Protein AF-A0A9D6E437-F1 (afdb_monome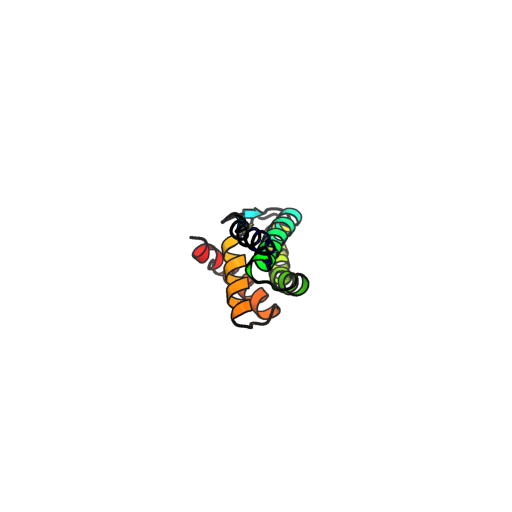r)

Radius of gyration: 19.35 Å; Cα contacts (8 Å, |Δi|>4): 140; chains: 1; bounding box: 34×59×48 Å

Foldseek 3Di:
DDDDDPDPPPPPPPPDPPPPPPCLDQKDKDQALVSLVVSLVVLLVNLCVVQVDDSVLSCLQCVLVSVLCCVPANVVRHMDMDRSVLLSVQLNVVVVVVDHSVVNSVVVNVCRVVVVSVVSSD

pLDDT: mean 85.46, std 20.08, range [39.16, 98.31]

Sequence (122 aa):
MTRCSCLLLLLALLVSSQAVFSAIKSTVDVSTIKELETALSKVEDETIATSGFDKKRVFGITFPYQGHVAKTSVGQGKKHTLYPAAMVKVITDLLKQGKDKKEIGQILVEYDQNGKLAKIAH

Solvent-accessible surface area (backbone atoms only — not comparable to full-atom values): 7094 Å² total; per-residue (Å²): 140,81,97,80,79,83,81,76,78,77,77,71,84,82,74,73,90,84,76,75,83,72,84,61,53,56,64,46,79,29,50,44,67,69,49,44,53,56,54,48,53,52,32,41,54,50,31,32,74,75,62,71,52,56,68,71,54,48,49,52,22,49,48,56,34,51,55,48,46,37,69,74,23,24,71,68,71,30,73,42,81,42,36,42,46,28,50,30,51,54,52,43,56,42,50,75,71,66,56,53,43,64,58,52,12,50,50,53,42,53,29,53,79,72,46,46,34,58,63,64,58,107

Secondary structure (DSSP, 8-state):
-----STTSSSSSSS-SS-------S-EEE-SHHHHHHHHHHHHHHHHHHH---HHHHHHHHHHHHHHHHHHTGGGT--EEE-HHHHHHHHHHHHHTT--HHHHHHHHHHHHHTTHHHHHH-

Structure (mmCIF, N/CA/C/O backbone):
data_AF-A0A9D6E437-F1
#
_entry.id   AF-A0A9D6E437-F1
#
loop_
_atom_site.group_PDB
_atom_site.id
_atom_site.type_symbol
_atom_site.label_atom_id
_atom_site.label_alt_id
_atom_site.label_comp_id
_atom_site.label_asym_id
_atom_site.label_entity_id
_atom_site.label_seq_id
_atom_site.pdbx_PDB_ins_code
_atom_site.Cartn_x
_atom_site.Cartn_y
_atom_site.Cartn_z
_atom_site.occupancy
_atom_site.B_iso_or_equiv
_atom_site.auth_seq_id
_atom_site.auth_comp_id
_atom_site.auth_asym_id
_atom_site.auth_atom_id
_atom_site.pdbx_PDB_model_num
ATOM 1 N N . MET A 1 1 ? -20.275 48.865 36.162 1.00 46.75 1 MET A N 1
ATOM 2 C CA . MET A 1 1 ? -20.662 49.107 34.751 1.00 46.75 1 MET A CA 1
ATOM 3 C C . MET A 1 1 ? -19.387 49.568 34.061 1.00 46.75 1 MET A C 1
ATOM 5 O O . MET A 1 1 ? -18.778 50.474 34.595 1.00 46.75 1 MET A O 1
ATOM 9 N N . THR A 1 2 ? -18.810 48.944 33.043 1.00 47.00 2 THR A N 1
ATOM 10 C CA . THR A 1 2 ? -19.315 48.072 31.976 1.00 47.00 2 THR A CA 1
ATOM 11 C C . THR A 1 2 ? -18.161 47.175 31.514 1.00 47.00 2 THR A C 1
ATOM 13 O O . THR A 1 2 ? -17.029 47.621 31.357 1.00 47.00 2 THR A O 1
ATOM 16 N N . ARG A 1 3 ? -18.456 45.885 31.337 1.00 47.97 3 ARG A N 1
ATOM 17 C CA . ARG A 1 3 ? -17.544 44.863 30.819 1.00 47.97 3 ARG A CA 1
ATOM 18 C C . ARG A 1 3 ? -17.521 44.949 29.285 1.00 47.97 3 ARG A C 1
ATOM 20 O O . ARG A 1 3 ? -18.451 44.476 28.649 1.00 47.97 3 ARG A O 1
ATOM 27 N N . CYS A 1 4 ? -16.465 45.519 28.720 1.00 45.12 4 CYS A N 1
ATOM 28 C CA . CYS A 1 4 ? -16.044 45.385 27.317 1.00 45.12 4 CYS A CA 1
ATOM 29 C C . CYS A 1 4 ? -14.558 44.997 27.410 1.00 45.12 4 CYS A C 1
ATOM 31 O O . CYS A 1 4 ? -13.820 45.646 28.136 1.00 45.12 4 CYS A O 1
ATOM 33 N N . SER A 1 5 ? -14.039 43.888 26.890 1.00 45.72 5 SER A N 1
ATOM 34 C CA . SER A 1 5 ? -13.940 43.577 25.464 1.00 45.72 5 SER A CA 1
ATOM 35 C C . SER A 1 5 ? -13.381 42.151 25.281 1.00 45.72 5 SER A C 1
ATOM 37 O O . SER A 1 5 ? -12.363 41.954 24.630 1.00 45.72 5 SER A O 1
ATOM 39 N N . CYS A 1 6 ? -14.001 41.129 25.880 1.00 41.84 6 CYS A N 1
ATOM 40 C CA . CYS A 1 6 ? -13.574 39.729 25.682 1.00 41.84 6 CYS A CA 1
ATOM 41 C C . CYS A 1 6 ? -14.177 39.061 24.430 1.00 41.84 6 CYS A C 1
ATOM 43 O O . CYS A 1 6 ? -13.912 37.891 24.181 1.00 41.84 6 CYS A O 1
ATOM 45 N N . LEU A 1 7 ? -14.976 39.775 23.627 1.00 46.12 7 LEU A N 1
ATOM 46 C CA . LEU A 1 7 ? -15.748 39.164 22.536 1.00 46.12 7 LEU A CA 1
ATOM 47 C C . LEU A 1 7 ? -15.036 39.108 21.170 1.00 46.12 7 LEU A C 1
ATOM 49 O O . LEU A 1 7 ? -15.618 38.606 20.217 1.00 46.12 7 LEU A O 1
ATOM 53 N N . LEU A 1 8 ? -13.799 39.605 21.054 1.00 46.00 8 LEU A N 1
ATOM 54 C CA . LEU A 1 8 ? -13.085 39.692 19.767 1.00 46.00 8 LEU A CA 1
ATOM 55 C C . LEU A 1 8 ? -11.959 38.663 19.575 1.00 46.00 8 LEU A C 1
ATOM 57 O O . LEU A 1 8 ? -11.411 38.582 18.483 1.00 46.00 8 LEU A O 1
ATOM 61 N N . LEU A 1 9 ? -11.642 37.835 20.579 1.00 44.03 9 LEU A N 1
ATOM 62 C CA . LEU A 1 9 ? -10.607 36.794 20.441 1.00 44.03 9 LEU A CA 1
ATOM 63 C C . LEU A 1 9 ? -11.136 35.407 20.041 1.00 44.03 9 LEU A C 1
ATOM 65 O O . LEU A 1 9 ? -10.346 34.509 19.773 1.00 44.03 9 LEU A O 1
ATOM 69 N N . LEU A 1 10 ? -12.455 35.216 19.974 1.00 43.50 10 LEU A N 1
ATOM 70 C CA . LEU A 1 10 ? -13.064 33.900 19.729 1.00 43.50 10 LEU A CA 1
ATOM 71 C C . LEU A 1 10 ? -13.476 33.645 18.271 1.00 43.50 10 LEU A C 1
ATOM 73 O O . LEU A 1 10 ? -13.939 32.552 17.962 1.00 43.50 10 LEU A O 1
ATOM 77 N N . LEU A 1 11 ? -13.262 34.602 17.360 1.00 43.19 11 LEU A N 1
ATOM 78 C CA . LEU A 1 11 ? -13.648 34.476 15.946 1.00 43.19 11 LEU A CA 1
ATOM 79 C C . LEU A 1 11 ? -12.483 34.230 14.969 1.00 43.19 11 LEU A C 1
ATOM 81 O O . LEU A 1 11 ? -12.688 34.278 13.761 1.00 43.19 11 LEU A O 1
ATOM 85 N N . ALA A 1 12 ? -11.271 33.951 15.459 1.00 45.06 12 ALA A N 1
ATOM 86 C CA . ALA A 1 12 ? -10.100 33.692 14.607 1.00 45.06 12 ALA A CA 1
ATOM 87 C C . ALA A 1 12 ? -9.710 32.203 14.493 1.00 45.06 12 ALA A C 1
ATOM 89 O O . ALA A 1 12 ? -8.794 31.872 13.750 1.00 45.06 12 ALA A O 1
ATOM 90 N N . LEU A 1 13 ? -10.398 31.292 15.192 1.00 43.53 13 LEU A N 1
ATOM 91 C CA . LEU A 1 13 ? -10.043 29.860 15.232 1.00 43.53 13 LEU A CA 1
ATOM 92 C C . LEU A 1 13 ? -10.895 28.958 14.323 1.00 43.53 13 LEU A C 1
ATOM 94 O O . LEU A 1 13 ? -10.742 27.743 14.351 1.00 43.53 13 LEU A O 1
ATOM 98 N N . LEU A 1 14 ? -11.780 29.533 13.506 1.00 44.00 14 LEU A N 1
ATOM 99 C CA . LEU A 1 14 ? -12.692 28.779 12.630 1.00 44.00 14 LEU A CA 1
ATOM 100 C C . LEU A 1 14 ? -12.386 28.913 11.135 1.00 44.00 14 LEU A C 1
ATOM 102 O O . LEU A 1 14 ? -13.091 28.342 10.307 1.00 44.00 14 LEU A O 1
ATOM 106 N N . VAL A 1 15 ? -11.317 29.622 10.774 1.00 43.78 15 VAL A N 1
ATOM 107 C CA . VAL A 1 15 ? -10.883 29.753 9.384 1.00 43.78 15 VAL A CA 1
ATOM 108 C C . VAL A 1 15 ? -9.598 28.953 9.210 1.00 43.78 15 VAL A C 1
ATOM 110 O O . VAL A 1 15 ? -8.609 29.243 9.871 1.00 43.78 15 VAL A O 1
ATOM 113 N N . SER A 1 16 ? -9.634 27.989 8.282 1.00 44.12 16 SER A N 1
ATOM 114 C CA . SER A 1 16 ? -8.504 27.274 7.650 1.00 44.12 16 SER A CA 1
ATOM 115 C C . SER A 1 16 ? -8.143 25.833 8.065 1.00 44.12 16 SER A C 1
ATOM 117 O O . SER A 1 16 ? -7.081 25.359 7.683 1.00 44.12 16 SER A O 1
ATOM 119 N N . SER A 1 17 ? -9.037 25.036 8.670 1.00 39.16 17 SER A N 1
ATOM 120 C CA . SER A 1 17 ? -8.845 23.559 8.672 1.00 39.16 17 SER A CA 1
ATOM 121 C C . SER A 1 17 ? -9.327 22.849 7.393 1.00 39.16 17 SER A C 1
ATOM 123 O O . SER A 1 17 ? -9.311 21.626 7.336 1.00 39.16 17 SER A O 1
ATOM 125 N N . GLN A 1 18 ? -9.739 23.576 6.347 1.00 41.09 18 GLN A N 1
ATOM 126 C CA . GLN A 1 18 ? -10.201 22.981 5.078 1.00 41.09 18 GLN A CA 1
ATOM 127 C C . GLN A 1 18 ? -9.122 22.900 3.984 1.00 41.09 18 GLN A C 1
ATOM 129 O O . GLN A 1 18 ? -9.444 22.846 2.802 1.00 41.09 18 GLN A O 1
ATOM 134 N N . ALA A 1 19 ? -7.840 22.898 4.345 1.00 44.78 19 ALA A N 1
ATOM 135 C CA . ALA A 1 19 ? -6.765 22.926 3.354 1.00 44.78 19 ALA A CA 1
ATOM 136 C C . ALA A 1 19 ? -5.610 21.977 3.684 1.00 44.78 19 ALA A C 1
ATOM 138 O O . ALA A 1 19 ? -4.459 22.391 3.672 1.00 44.78 19 ALA A O 1
ATOM 139 N N . VAL A 1 20 ? -5.900 20.701 3.955 1.00 42.28 20 VAL A N 1
ATOM 140 C CA . VAL A 1 20 ? -4.902 19.624 3.809 1.00 42.28 20 VAL A CA 1
ATOM 141 C C . VAL A 1 20 ? -5.585 18.327 3.349 1.00 42.28 20 VAL A C 1
ATOM 143 O O . VAL A 1 20 ? -5.395 17.272 3.932 1.00 42.28 20 VAL A O 1
ATOM 146 N N . PHE A 1 21 ? -6.431 18.386 2.317 1.00 43.16 21 PHE A N 1
ATOM 147 C CA . PHE A 1 21 ? -6.631 17.192 1.489 1.00 43.16 21 PHE A CA 1
ATOM 148 C C . PHE A 1 21 ? -5.498 17.214 0.474 1.00 43.16 21 PHE A C 1
ATOM 150 O O . PHE A 1 21 ? -5.561 17.928 -0.530 1.00 43.16 21 PHE A O 1
ATOM 157 N N . SER A 1 22 ? -4.392 16.560 0.823 1.00 48.03 22 SER A N 1
ATOM 158 C CA . SER A 1 22 ? -3.206 16.557 -0.017 1.00 48.03 22 SER A CA 1
ATOM 159 C C . SER A 1 22 ? -3.523 15.769 -1.281 1.00 48.03 22 SER A C 1
ATOM 161 O O . SER A 1 22 ? -4.066 14.667 -1.238 1.00 48.03 22 SER A O 1
ATOM 163 N N . ALA A 1 23 ? -3.195 16.363 -2.427 1.00 58.00 23 ALA A N 1
ATOM 164 C CA . ALA A 1 23 ? -3.360 15.803 -3.760 1.00 58.00 23 ALA A CA 1
ATOM 165 C C . ALA A 1 23 ? -2.403 14.618 -3.975 1.00 58.00 23 ALA A C 1
ATOM 167 O O . ALA A 1 23 ? -1.446 14.694 -4.753 1.00 58.00 23 ALA A O 1
ATOM 168 N N . ILE A 1 24 ? -2.611 13.520 -3.246 1.00 73.44 24 ILE A N 1
ATOM 169 C CA . ILE A 1 24 ? -1.875 12.292 -3.493 1.00 73.44 24 ILE A CA 1
ATOM 170 C C . ILE A 1 24 ? -2.160 11.872 -4.938 1.00 73.44 24 ILE A C 1
ATOM 172 O O . ILE A 1 24 ? -3.309 11.851 -5.386 1.00 73.44 24 ILE A O 1
ATOM 176 N N . LYS A 1 25 ? -1.098 11.610 -5.709 1.00 72.19 25 LYS A N 1
ATOM 177 C CA . LYS A 1 25 ? -1.254 11.206 -7.110 1.00 72.19 25 LYS A CA 1
ATOM 178 C C . LYS A 1 25 ? -2.152 9.969 -7.173 1.00 72.19 25 LYS A C 1
ATOM 180 O O . LYS A 1 25 ? -1.966 9.037 -6.390 1.00 72.19 25 LYS A O 1
ATOM 185 N N . SER A 1 26 ? -3.086 9.955 -8.122 1.00 77.88 26 SER A N 1
ATOM 186 C CA . SER A 1 26 ? -3.991 8.820 -8.341 1.00 77.88 26 SER A CA 1
ATOM 187 C C . SER A 1 26 ? -3.222 7.540 -8.674 1.00 77.88 26 SER A C 1
ATOM 189 O O . SER A 1 26 ?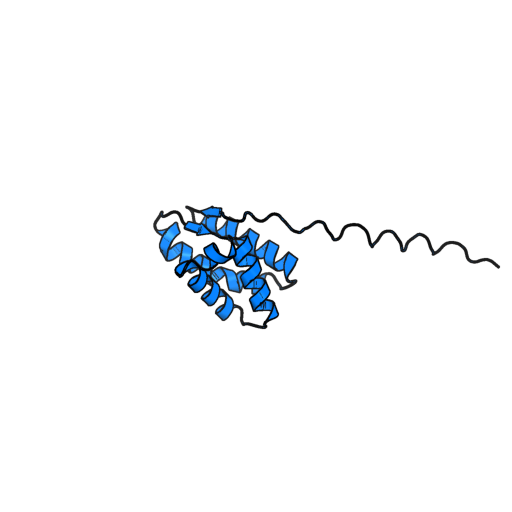 -3.558 6.471 -8.170 1.00 77.88 26 SER A O 1
ATOM 191 N N . THR A 1 27 ? -2.148 7.672 -9.457 1.00 91.12 27 THR A N 1
ATOM 192 C CA . THR A 1 27 ? -1.269 6.578 -9.881 1.00 91.12 27 THR A CA 1
ATOM 193 C C . THR A 1 27 ? 0.199 6.973 -9.767 1.00 91.12 27 THR A C 1
ATOM 195 O O . THR A 1 27 ? 0.584 8.088 -10.143 1.00 91.12 27 THR A O 1
ATOM 198 N N . VAL A 1 28 ? 1.039 6.059 -9.284 1.00 93.75 28 VAL A N 1
ATOM 199 C CA . VAL A 1 28 ? 2.495 6.240 -9.215 1.00 93.75 28 VAL A CA 1
ATOM 200 C C . VAL A 1 28 ? 3.175 4.975 -9.689 1.00 93.75 28 VAL A C 1
ATOM 202 O O . VAL A 1 28 ? 2.981 3.909 -9.124 1.00 93.75 28 VAL A O 1
ATOM 205 N N . ASP A 1 29 ? 4.023 5.113 -10.689 1.00 96.06 29 ASP A N 1
ATOM 206 C CA . ASP A 1 29 ? 4.868 4.022 -11.125 1.00 96.06 29 ASP A CA 1
ATOM 207 C C . ASP A 1 29 ? 6.170 3.982 -10.326 1.00 96.06 29 ASP A C 1
A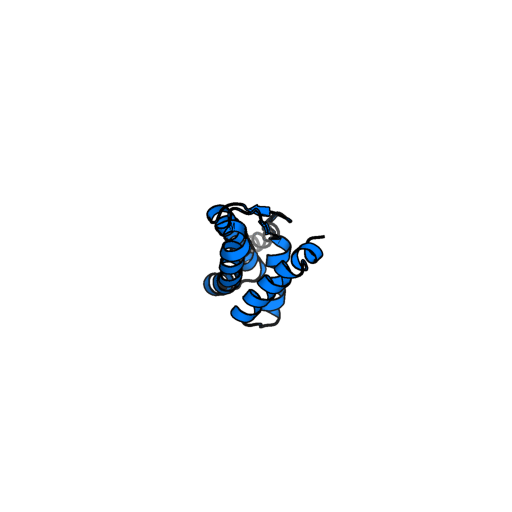TOM 209 O O . ASP A 1 29 ? 6.830 5.010 -10.164 1.00 96.06 29 ASP A O 1
ATOM 213 N N . VAL A 1 30 ? 6.558 2.793 -9.871 1.00 96.25 30 VAL A N 1
ATOM 214 C CA . VAL A 1 30 ? 7.799 2.560 -9.126 1.00 96.25 30 VAL A CA 1
ATOM 215 C C . VAL A 1 30 ? 8.609 1.445 -9.775 1.00 96.25 30 VAL A C 1
ATOM 217 O O . VAL A 1 30 ? 8.059 0.439 -10.222 1.00 96.25 30 VAL A O 1
ATOM 220 N N . SER A 1 31 ? 9.922 1.627 -9.846 1.00 96.19 31 SER A N 1
ATOM 221 C CA . SER A 1 31 ? 10.870 0.661 -10.424 1.00 96.19 31 SER A CA 1
ATOM 222 C C . SER A 1 31 ? 12.011 0.312 -9.467 1.00 96.19 31 SER A C 1
ATOM 224 O O . SER A 1 31 ? 12.748 -0.637 -9.720 1.00 96.19 31 SER A O 1
ATOM 226 N N . THR A 1 32 ? 12.159 1.039 -8.352 1.00 97.12 32 THR A N 1
ATOM 227 C CA . THR A 1 32 ? 13.167 0.761 -7.314 1.00 97.12 32 THR A CA 1
ATOM 228 C C . THR A 1 32 ? 12.555 0.654 -5.917 1.00 97.12 32 THR A C 1
ATOM 230 O O . THR A 1 32 ? 11.488 1.205 -5.642 1.00 97.12 32 THR A O 1
ATOM 233 N N . ILE A 1 33 ? 13.243 -0.044 -5.003 1.00 96.12 33 ILE A N 1
ATOM 234 C CA . ILE A 1 33 ? 12.784 -0.203 -3.610 1.00 96.12 33 ILE A CA 1
ATOM 235 C C . ILE A 1 33 ? 12.632 1.159 -2.925 1.00 96.12 33 ILE A C 1
ATOM 237 O O . ILE A 1 33 ? 11.639 1.399 -2.248 1.00 96.12 33 ILE A O 1
ATOM 241 N N . LYS A 1 34 ? 13.558 2.088 -3.182 1.00 96.88 34 LYS A N 1
ATOM 242 C CA . LYS A 1 34 ? 13.503 3.447 -2.635 1.00 96.88 34 LYS A CA 1
ATOM 243 C C . LYS A 1 34 ? 12.276 4.225 -3.121 1.00 96.88 34 LYS A C 1
ATOM 245 O O . LYS A 1 34 ? 11.668 4.961 -2.346 1.00 96.88 34 LYS A O 1
ATOM 250 N N . GLU A 1 35 ? 11.907 4.085 -4.394 1.00 96.69 35 GLU A N 1
ATOM 251 C CA . GLU A 1 35 ? 10.688 4.700 -4.937 1.00 96.69 35 GLU A CA 1
ATOM 252 C C . GLU A 1 35 ? 9.428 4.103 -4.310 1.00 96.69 35 GLU A C 1
ATOM 254 O O . GLU A 1 35 ? 8.524 4.856 -3.948 1.00 96.69 35 GLU A O 1
ATOM 259 N N . LEU A 1 36 ? 9.392 2.777 -4.129 1.00 97.56 36 LEU A N 1
ATOM 260 C CA . LEU A 1 36 ? 8.306 2.083 -3.436 1.00 97.56 36 LEU A CA 1
ATOM 261 C C . LEU A 1 36 ? 8.150 2.598 -1.998 1.00 97.56 36 LEU A C 1
ATOM 263 O O . LEU A 1 36 ? 7.062 3.028 -1.627 1.00 97.56 36 LEU A O 1
ATOM 267 N N . GLU A 1 37 ? 9.229 2.624 -1.216 1.00 97.25 37 GLU A N 1
ATOM 268 C CA . GLU A 1 37 ? 9.230 3.142 0.161 1.00 97.25 37 GLU A CA 1
ATOM 269 C C . GLU A 1 37 ? 8.776 4.605 0.222 1.00 97.25 37 GLU A C 1
ATOM 271 O O . GLU A 1 37 ? 7.946 4.976 1.050 1.00 97.25 37 GLU A O 1
ATOM 276 N N . THR A 1 38 ? 9.262 5.437 -0.702 1.00 96.44 38 THR A N 1
ATOM 277 C CA . THR A 1 38 ? 8.876 6.854 -0.779 1.00 96.44 38 THR A CA 1
ATOM 278 C C . THR A 1 38 ? 7.391 7.016 -1.102 1.00 96.44 38 THR A C 1
ATOM 280 O O . THR A 1 38 ? 6.721 7.884 -0.541 1.00 96.44 38 THR A O 1
ATOM 283 N N . ALA A 1 39 ? 6.861 6.209 -2.022 1.00 95.75 39 ALA A N 1
ATOM 284 C CA . ALA A 1 39 ? 5.451 6.247 -2.388 1.00 95.75 39 ALA A CA 1
ATOM 285 C C . ALA A 1 39 ? 4.556 5.754 -1.242 1.00 95.75 39 ALA A C 1
ATOM 287 O O . ALA A 1 39 ? 3.537 6.385 -0.958 1.00 95.75 39 ALA A O 1
ATOM 288 N N . LEU A 1 40 ? 4.953 4.685 -0.548 1.00 97.25 40 LEU A N 1
ATOM 289 C CA . LEU A 1 40 ? 4.212 4.154 0.595 1.00 97.25 40 LEU A CA 1
ATOM 290 C C . LEU A 1 40 ? 4.249 5.095 1.798 1.00 97.25 40 LEU A C 1
ATOM 292 O O . LEU A 1 40 ? 3.203 5.312 2.397 1.00 97.25 40 LEU A O 1
ATOM 296 N N . SER A 1 41 ? 5.373 5.762 2.077 1.00 96.50 41 SER A N 1
ATOM 297 C CA . SER A 1 41 ? 5.430 6.791 3.126 1.00 96.50 41 SER A CA 1
ATOM 298 C C . SER A 1 41 ? 4.390 7.894 2.898 1.00 96.50 41 SER A C 1
ATOM 300 O O . SER A 1 41 ? 3.762 8.344 3.847 1.00 96.50 41 SER A O 1
ATOM 302 N N . LYS A 1 42 ? 4.140 8.294 1.642 1.00 95.50 42 LYS A N 1
ATOM 303 C CA . LYS A 1 42 ? 3.094 9.285 1.324 1.00 95.50 42 LYS A CA 1
ATOM 304 C C . LYS A 1 42 ? 1.682 8.749 1.559 1.00 95.50 42 LYS A C 1
ATOM 306 O O . LYS A 1 42 ? 0.820 9.498 2.004 1.00 95.50 42 LYS A O 1
ATOM 311 N N . VAL A 1 43 ? 1.442 7.469 1.263 1.00 96.31 43 VAL A N 1
ATOM 312 C CA . VAL A 1 43 ? 0.173 6.793 1.593 1.00 96.31 43 VAL A CA 1
ATOM 313 C C . VAL A 1 43 ? -0.029 6.757 3.105 1.00 96.31 43 VAL A C 1
ATOM 315 O O . VAL A 1 43 ? -1.137 7.002 3.580 1.00 96.31 43 VAL A O 1
ATOM 318 N N . GLU A 1 44 ? 1.027 6.469 3.864 1.00 9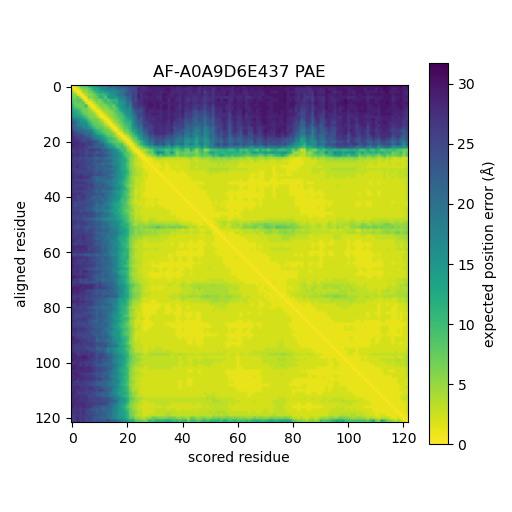6.75 44 GLU A N 1
ATOM 319 C CA . GLU A 1 44 ? 0.990 6.436 5.326 1.00 96.75 44 GLU A CA 1
ATOM 320 C C . GLU A 1 44 ? 0.677 7.816 5.906 1.00 96.75 44 GLU A C 1
ATOM 322 O O . GLU A 1 44 ? -0.266 7.936 6.687 1.00 96.75 44 GLU A O 1
ATOM 327 N N . ASP A 1 45 ? 1.406 8.851 5.483 1.00 94.81 45 ASP A N 1
ATOM 328 C CA . ASP A 1 45 ? 1.211 10.228 5.944 1.00 94.81 45 ASP A CA 1
ATOM 329 C C . ASP A 1 45 ? -0.219 10.721 5.655 1.00 94.81 45 ASP A C 1
ATOM 331 O O . ASP A 1 45 ? -0.885 11.252 6.547 1.00 94.81 45 ASP A O 1
ATOM 335 N N . GLU A 1 46 ? -0.737 10.469 4.448 1.00 94.25 46 GLU A N 1
ATOM 336 C CA . GLU A 1 46 ? -2.105 10.854 4.071 1.00 94.25 46 GLU A CA 1
ATOM 337 C C . GLU A 1 46 ? -3.164 10.056 4.844 1.00 94.25 46 GLU A C 1
ATOM 339 O O . GLU A 1 46 ? -4.187 10.597 5.274 1.00 94.25 46 GLU A O 1
ATOM 344 N N . THR A 1 47 ? -2.915 8.764 5.076 1.00 94.50 47 THR A N 1
ATOM 345 C CA . THR A 1 47 ? -3.800 7.934 5.900 1.00 94.50 47 THR A CA 1
ATOM 346 C C . THR A 1 47 ? -3.853 8.481 7.321 1.00 94.50 47 THR A C 1
ATOM 348 O O . THR A 1 47 ? -4.948 8.649 7.854 1.00 94.50 47 THR A O 1
ATOM 351 N N . ILE A 1 48 ? -2.711 8.796 7.939 1.00 94.56 48 ILE A N 1
ATOM 352 C CA . ILE A 1 48 ? -2.641 9.371 9.292 1.00 94.56 48 ILE A CA 1
ATOM 353 C C . ILE A 1 48 ? -3.420 10.689 9.345 1.00 94.56 48 ILE A C 1
ATOM 355 O O . ILE A 1 48 ? -4.259 10.860 10.231 1.00 94.56 48 ILE A O 1
ATOM 359 N N . ALA A 1 49 ? -3.208 11.576 8.369 1.00 91.19 49 ALA A N 1
ATOM 360 C CA . ALA A 1 49 ? -3.909 12.855 8.275 1.00 91.19 49 ALA A CA 1
ATOM 361 C C . ALA A 1 49 ? -5.436 12.690 8.143 1.00 91.19 49 ALA A C 1
ATOM 363 O O . ALA A 1 49 ? -6.195 13.419 8.778 1.00 91.19 49 ALA A O 1
ATOM 364 N N . THR A 1 50 ? -5.894 11.702 7.367 1.00 88.62 50 THR A N 1
ATOM 365 C CA . THR A 1 50 ? -7.326 11.487 7.080 1.00 88.62 50 THR A CA 1
ATOM 366 C C . THR A 1 50 ? -8.058 10.730 8.189 1.00 88.62 50 THR A C 1
ATOM 368 O O . THR A 1 50 ? -9.254 10.924 8.420 1.00 88.62 50 THR A O 1
ATOM 371 N N . SER A 1 51 ? -7.371 9.795 8.838 1.00 87.31 51 SER A N 1
ATOM 372 C CA . SER A 1 51 ? -7.998 8.793 9.702 1.00 87.31 51 SER A CA 1
ATOM 373 C C . SER A 1 51 ? -7.706 8.998 11.190 1.00 87.31 51 SER A C 1
ATOM 375 O O . SER A 1 51 ? -8.441 8.470 12.022 1.00 87.31 51 SER A O 1
ATOM 377 N N . GLY A 1 52 ? -6.663 9.765 11.533 1.00 88.44 52 GLY A N 1
ATOM 378 C CA . GLY A 1 52 ? -6.251 10.031 12.913 1.00 88.44 52 GLY A CA 1
ATOM 379 C C . GLY A 1 52 ? -5.593 8.843 13.628 1.00 88.44 52 GLY A C 1
ATOM 380 O O . GLY A 1 52 ? -5.368 8.914 14.835 1.00 88.44 52 GLY A O 1
ATOM 381 N N . PHE A 1 53 ? -5.293 7.746 12.923 1.00 91.56 53 PHE A N 1
ATOM 382 C CA . PHE A 1 53 ? -4.597 6.593 13.506 1.00 91.56 53 PHE A CA 1
ATOM 383 C C . PHE A 1 53 ? -3.088 6.836 13.621 1.00 91.56 53 PHE A C 1
ATOM 385 O O . PHE A 1 53 ? -2.495 7.599 12.862 1.00 91.56 53 PHE A O 1
ATOM 392 N N . ASP A 1 54 ? -2.448 6.157 14.574 1.00 92.88 54 ASP A N 1
ATOM 393 C CA . ASP A 1 54 ? -1.024 6.325 14.841 1.00 92.88 54 ASP A CA 1
ATOM 394 C C . ASP A 1 54 ? -0.129 5.745 13.730 1.00 92.88 54 ASP A C 1
ATOM 396 O O . ASP A 1 54 ? -0.450 4.746 13.077 1.00 92.88 54 ASP A O 1
ATOM 400 N N . LYS A 1 55 ? 1.061 6.339 13.575 1.00 94.19 55 LYS A N 1
ATOM 401 C CA . LYS A 1 55 ? 2.041 5.950 12.552 1.00 94.19 55 LYS A CA 1
ATOM 402 C C . LYS A 1 55 ? 2.425 4.473 12.611 1.00 94.19 55 LYS A C 1
ATOM 404 O O . LYS A 1 55 ? 2.561 3.835 11.573 1.00 94.19 55 LYS A O 1
ATOM 409 N N . LYS A 1 56 ? 2.594 3.901 13.808 1.00 95.38 56 LYS A N 1
ATOM 410 C CA . LYS A 1 56 ? 3.017 2.500 13.969 1.00 95.38 56 LYS A CA 1
ATOM 411 C C . LYS A 1 56 ? 1.937 1.541 13.471 1.00 95.38 56 LYS A C 1
ATOM 413 O O . LYS A 1 56 ? 2.259 0.496 12.899 1.00 95.38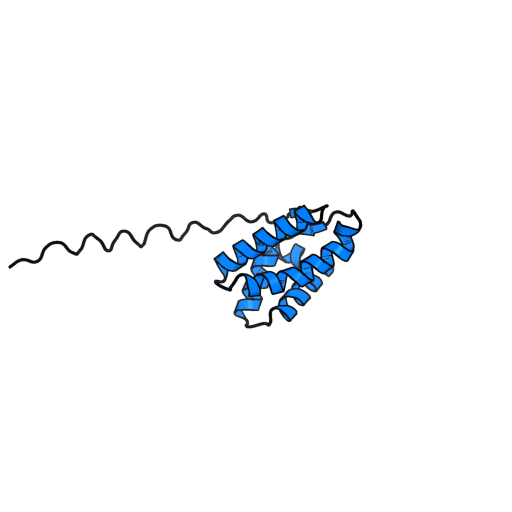 56 LYS A O 1
ATOM 418 N N . ARG A 1 57 ? 0.664 1.867 13.698 1.00 95.31 57 ARG A N 1
ATOM 419 C CA . ARG A 1 57 ? -0.463 1.091 13.180 1.00 95.31 57 ARG A CA 1
ATOM 420 C C . ARG A 1 57 ? -0.533 1.170 11.662 1.00 95.31 57 ARG A C 1
ATOM 422 O O . ARG A 1 57 ? -0.607 0.111 11.047 1.00 95.31 57 ARG A O 1
ATOM 429 N N . VAL A 1 58 ? -0.460 2.369 11.086 1.00 96.62 58 VAL A N 1
ATOM 430 C CA . VAL A 1 58 ? -0.534 2.576 9.628 1.00 96.62 58 VAL A CA 1
ATOM 431 C C . VAL A 1 58 ? 0.654 1.925 8.908 1.00 96.62 58 VAL A C 1
ATOM 433 O O . VAL A 1 58 ? 0.442 1.154 7.978 1.00 96.62 58 VAL A O 1
ATOM 436 N N . PHE A 1 59 ? 1.879 2.095 9.409 1.00 97.06 59 PHE A N 1
ATOM 437 C CA . PHE A 1 59 ? 3.064 1.399 8.890 1.00 97.06 59 PHE A CA 1
ATOM 438 C C . PHE A 1 59 ? 2.911 -0.133 8.932 1.00 97.06 59 PHE A C 1
ATOM 440 O O . PHE A 1 59 ? 3.290 -0.853 8.013 1.00 97.06 59 PHE A O 1
ATOM 447 N N . GLY A 1 60 ? 2.300 -0.667 9.995 1.00 96.94 60 GLY A N 1
ATOM 448 C CA . GLY A 1 60 ? 2.028 -2.103 10.099 1.00 96.94 60 GLY A CA 1
ATOM 449 C C . GLY A 1 60 ? 1.053 -2.644 9.044 1.00 96.94 60 GLY A C 1
ATOM 450 O O . GLY A 1 60 ? 1.021 -3.856 8.839 1.00 96.94 60 GLY A O 1
ATOM 451 N N . ILE A 1 61 ? 0.274 -1.773 8.395 1.00 97.88 61 ILE A N 1
ATOM 452 C CA . ILE A 1 61 ? -0.650 -2.113 7.304 1.00 97.88 61 ILE A CA 1
ATOM 453 C C . ILE A 1 61 ? 0.078 -2.130 5.958 1.00 97.88 61 ILE A C 1
ATOM 455 O O . ILE A 1 61 ? -0.131 -3.039 5.157 1.00 97.88 61 ILE A O 1
ATOM 459 N N . THR A 1 62 ? 0.930 -1.138 5.700 1.00 97.69 62 THR A N 1
ATOM 460 C CA . THR A 1 62 ? 1.669 -0.998 4.434 1.00 97.69 62 THR A CA 1
ATOM 461 C C . THR A 1 62 ? 2.855 -1.956 4.341 1.00 97.69 62 THR A C 1
ATOM 463 O O . THR A 1 62 ? 3.226 -2.358 3.241 1.00 97.69 62 THR A O 1
ATOM 466 N N . PHE A 1 63 ? 3.413 -2.397 5.471 1.00 97.31 63 PHE A N 1
ATOM 467 C CA . PHE A 1 63 ? 4.590 -3.266 5.497 1.00 97.31 63 PHE A CA 1
ATOM 468 C C . PHE A 1 63 ? 4.415 -4.615 4.758 1.00 97.31 63 PHE A C 1
ATOM 470 O O . PHE A 1 63 ? 5.264 -4.940 3.922 1.00 97.31 63 PHE A O 1
ATOM 477 N N . PRO A 1 64 ? 3.333 -5.403 4.965 1.00 97.38 64 PRO A N 1
ATOM 478 C CA . PRO A 1 64 ? 3.085 -6.608 4.165 1.00 97.38 64 PRO A CA 1
ATOM 479 C C . PRO A 1 64 ? 3.001 -6.328 2.659 1.00 97.38 64 PRO A C 1
ATOM 481 O O . PRO A 1 64 ? 3.548 -7.086 1.856 1.00 97.38 64 PRO A O 1
ATOM 484 N N . TYR A 1 65 ? 2.360 -5.219 2.283 1.00 97.81 65 TYR A N 1
ATOM 485 C CA . TYR A 1 65 ? 2.229 -4.794 0.893 1.00 97.81 65 TYR A CA 1
ATOM 486 C C . TYR A 1 65 ? 3.584 -4.414 0.278 1.00 97.81 65 TYR A C 1
ATOM 488 O O . TYR A 1 65 ? 3.920 -4.888 -0.808 1.00 97.81 65 TYR A O 1
ATOM 496 N N . GLN A 1 66 ? 4.415 -3.654 1.002 1.00 97.88 66 GLN A N 1
ATOM 497 C CA . GLN A 1 66 ? 5.788 -3.347 0.594 1.00 97.88 66 GLN A CA 1
ATOM 498 C C . GLN A 1 66 ? 6.583 -4.628 0.327 1.00 97.88 66 GLN A C 1
ATOM 500 O O . GLN A 1 66 ? 7.206 -4.759 -0.727 1.00 97.88 66 GLN A O 1
ATOM 505 N N . GLY A 1 67 ? 6.536 -5.589 1.256 1.00 97.75 67 GLY A N 1
ATOM 506 C CA . GLY A 1 67 ? 7.219 -6.874 1.107 1.00 97.75 67 GLY A CA 1
ATOM 507 C C . GLY A 1 67 ? 6.735 -7.660 -0.113 1.00 97.75 67 GLY A C 1
ATOM 508 O O . GLY A 1 67 ? 7.544 -8.261 -0.823 1.00 97.75 67 GLY A O 1
ATOM 509 N N . HIS A 1 68 ? 5.431 -7.619 -0.398 1.00 97.69 68 HIS A N 1
ATOM 510 C CA . HI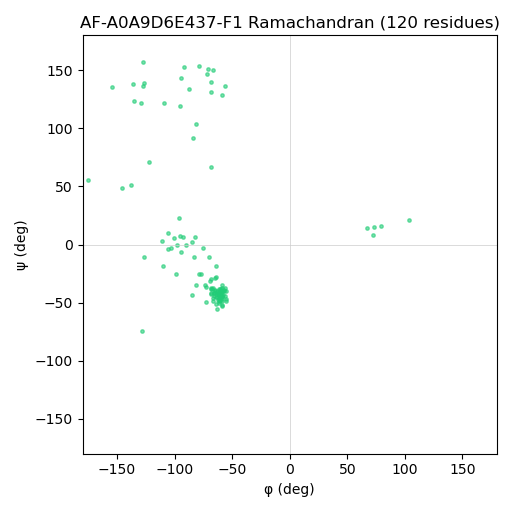S A 1 68 ? 4.848 -8.249 -1.579 1.00 97.69 68 HIS A CA 1
ATOM 511 C C . HIS A 1 68 ? 5.373 -7.639 -2.887 1.00 97.69 68 HIS A C 1
ATOM 513 O O . HIS A 1 68 ? 5.930 -8.366 -3.716 1.00 97.69 68 HIS A O 1
ATOM 519 N N . VAL A 1 69 ? 5.239 -6.321 -3.061 1.00 97.75 69 VAL A N 1
ATOM 520 C CA . VAL A 1 69 ? 5.644 -5.613 -4.289 1.00 97.75 69 VAL A CA 1
ATOM 521 C C . VAL A 1 69 ? 7.159 -5.683 -4.494 1.00 97.75 69 VAL A C 1
ATOM 523 O O . VAL A 1 69 ? 7.630 -5.919 -5.611 1.00 97.75 69 VAL A O 1
ATOM 526 N N . ALA A 1 70 ? 7.936 -5.562 -3.413 1.00 97.62 70 ALA A N 1
ATOM 527 C CA . ALA A 1 70 ? 9.383 -5.745 -3.448 1.00 97.62 70 ALA A CA 1
ATOM 528 C C . ALA A 1 70 ? 9.762 -7.148 -3.943 1.00 97.62 70 ALA A C 1
ATOM 530 O O . ALA A 1 70 ? 10.632 -7.281 -4.797 1.00 97.62 70 ALA A O 1
ATOM 531 N N . LYS A 1 71 ? 9.094 -8.202 -3.464 1.00 97.44 71 LYS A N 1
ATOM 532 C CA . LYS A 1 71 ? 9.410 -9.588 -3.846 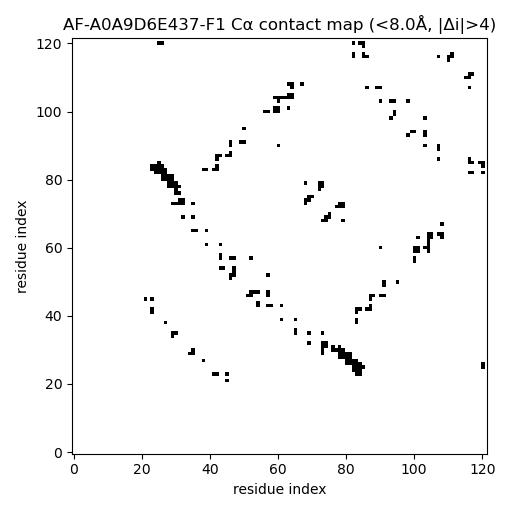1.00 97.44 71 LYS A CA 1
ATOM 533 C C . LYS A 1 71 ? 8.987 -9.940 -5.276 1.00 97.44 71 LYS A C 1
ATOM 535 O O . LYS A 1 71 ? 9.658 -10.737 -5.935 1.00 97.44 71 LYS A O 1
ATOM 540 N N . THR A 1 72 ? 7.851 -9.420 -5.731 1.00 96.56 72 THR A N 1
ATOM 541 C CA . THR A 1 72 ? 7.189 -9.891 -6.962 1.00 96.56 72 THR A CA 1
ATOM 542 C C . THR A 1 72 ? 7.460 -9.028 -8.189 1.00 96.56 72 THR A C 1
ATOM 544 O O . THR A 1 72 ? 7.461 -9.560 -9.300 1.00 96.56 72 THR A O 1
ATOM 547 N N . SER A 1 73 ? 7.769 -7.745 -7.994 1.00 95.69 73 SER A N 1
ATOM 548 C CA . SER A 1 73 ? 7.976 -6.792 -9.087 1.00 95.69 73 SER A CA 1
ATOM 549 C C . SER A 1 73 ? 9.302 -6.053 -8.934 1.00 95.69 73 SER A C 1
ATOM 551 O O . SER A 1 73 ? 10.278 -6.361 -9.618 1.00 95.69 73 SER A O 1
ATOM 553 N N . VAL A 1 74 ? 9.370 -5.113 -7.995 1.00 95.06 74 VAL A N 1
ATOM 554 C CA . VAL A 1 74 ? 10.441 -4.109 -7.935 1.00 95.06 74 VAL A CA 1
ATOM 555 C C . VAL A 1 74 ? 11.808 -4.732 -7.640 1.00 95.06 74 VAL A C 1
ATOM 557 O O . VAL A 1 74 ? 12.795 -4.402 -8.292 1.00 95.06 74 VAL A O 1
ATOM 560 N N . GLY A 1 75 ? 11.883 -5.697 -6.722 1.00 94.25 75 GLY A N 1
ATOM 561 C CA . GLY A 1 75 ? 13.118 -6.437 -6.435 1.00 94.25 75 GLY A CA 1
ATOM 562 C C . GLY A 1 75 ? 13.545 -7.389 -7.556 1.00 94.25 75 GLY A C 1
ATOM 563 O O . GLY A 1 75 ? 14.670 -7.875 -7.541 1.00 94.25 75 GLY A O 1
ATOM 564 N N . GLN A 1 76 ? 12.681 -7.625 -8.547 1.00 95.06 76 GLN A N 1
ATOM 565 C CA . GLN A 1 76 ? 13.005 -8.347 -9.782 1.00 95.06 76 GLN A CA 1
ATOM 566 C C . GLN A 1 76 ? 13.378 -7.396 -10.933 1.00 95.06 76 GLN A C 1
ATOM 568 O O . GLN A 1 76 ? 13.489 -7.838 -12.075 1.00 95.06 76 GLN A O 1
ATOM 573 N N . GLY A 1 77 ? 13.516 -6.092 -10.664 1.00 93.69 77 GLY A N 1
ATOM 574 C CA . GLY A 1 77 ? 13.777 -5.070 -11.681 1.00 93.69 77 GLY A CA 1
ATOM 575 C C . GLY A 1 77 ? 12.569 -4.743 -12.563 1.00 93.69 77 GLY A C 1
ATOM 576 O O . GLY A 1 77 ? 12.733 -4.141 -13.623 1.00 93.69 77 GLY A O 1
ATOM 577 N N . LYS A 1 78 ? 11.356 -5.147 -12.163 1.00 96.25 78 LYS A N 1
ATOM 578 C CA . LYS A 1 78 ? 10.119 -4.848 -12.893 1.00 96.25 78 LYS A CA 1
ATOM 579 C C . LYS A 1 78 ? 9.452 -3.600 -12.326 1.00 96.25 78 LYS A C 1
ATOM 581 O O . LYS A 1 78 ? 9.410 -3.394 -11.115 1.00 96.25 78 LYS A O 1
ATOM 586 N N . LYS A 1 79 ? 8.866 -2.812 -13.222 1.00 96.75 79 LYS A N 1
ATOM 587 C CA . LYS A 1 79 ? 8.012 -1.676 -12.879 1.00 96.75 79 LYS A CA 1
ATOM 588 C C . LYS A 1 79 ? 6.700 -2.166 -12.252 1.00 96.75 79 LYS A C 1
ATOM 590 O O . LYS A 1 79 ? 6.127 -3.145 -12.727 1.00 96.75 79 LYS A O 1
ATOM 595 N N . HIS A 1 80 ? 6.220 -1.472 -11.225 1.00 97.44 80 HIS A N 1
ATOM 596 C CA . HIS A 1 80 ? 4.927 -1.709 -10.575 1.00 97.44 80 HIS A CA 1
ATOM 597 C C . HIS A 1 80 ? 4.133 -0.405 -10.508 1.00 97.44 80 HIS A C 1
ATOM 599 O O . HIS A 1 80 ? 4.693 0.636 -10.163 1.00 97.44 80 HIS A O 1
ATOM 605 N N . THR A 1 81 ? 2.839 -0.451 -10.814 1.00 97.38 81 THR A N 1
ATOM 606 C CA . THR A 1 81 ? 1.952 0.713 -10.698 1.00 97.38 81 THR A CA 1
ATOM 607 C C . THR A 1 81 ? 1.232 0.667 -9.358 1.00 97.38 81 THR A C 1
ATOM 609 O O . THR A 1 81 ? 0.491 -0.265 -9.066 1.00 97.38 81 THR A O 1
ATOM 612 N N . LEU A 1 82 ? 1.456 1.686 -8.539 1.00 96.81 82 LEU A N 1
ATOM 613 C CA . LEU A 1 82 ? 0.755 1.920 -7.285 1.00 96.81 82 LEU A CA 1
ATOM 614 C C . LEU A 1 82 ? -0.462 2.811 -7.519 1.00 96.81 82 LEU A C 1
ATOM 616 O O . LEU A 1 82 ? -0.445 3.693 -8.383 1.00 96.81 82 LEU A O 1
ATOM 620 N N . TYR A 1 83 ? -1.464 2.656 -6.653 1.00 96.38 83 TYR A N 1
ATOM 621 C CA . TYR A 1 83 ? -2.687 3.466 -6.644 1.00 96.38 83 TYR A CA 1
ATOM 622 C C . TYR A 1 83 ? -2.864 4.165 -5.288 1.00 96.38 83 TYR A C 1
ATOM 624 O O . TYR A 1 83 ? -3.729 3.771 -4.500 1.00 96.38 83 TYR A O 1
ATOM 632 N N . PRO A 1 84 ? -2.040 5.179 -4.962 1.00 95.31 84 PRO A N 1
ATOM 633 C CA . PRO A 1 84 ? -1.959 5.722 -3.608 1.00 95.31 84 PRO A CA 1
ATOM 634 C C . PRO A 1 84 ? -3.297 6.217 -3.044 1.00 95.31 84 PRO A C 1
ATOM 636 O O . PRO A 1 84 ? -3.641 5.883 -1.914 1.00 95.31 84 PRO A O 1
ATOM 639 N N . ALA A 1 85 ? -4.091 6.944 -3.838 1.00 92.75 85 ALA A N 1
ATOM 640 C CA . ALA A 1 85 ? -5.408 7.426 -3.411 1.00 92.75 85 ALA A CA 1
ATOM 641 C C . ALA A 1 85 ? -6.371 6.272 -3.065 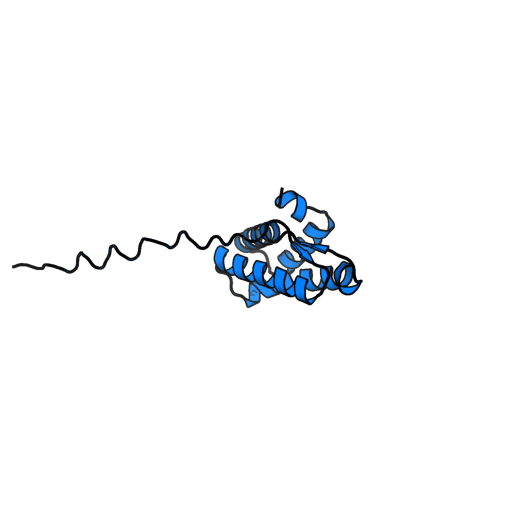1.00 92.75 85 ALA A C 1
ATOM 643 O O . ALA A 1 85 ? -7.053 6.305 -2.039 1.00 92.75 85 ALA A O 1
ATOM 644 N N . ALA A 1 86 ? -6.388 5.217 -3.888 1.00 95.56 86 ALA A N 1
ATOM 645 C CA . ALA A 1 86 ? -7.193 4.025 -3.634 1.00 95.56 86 ALA A CA 1
ATOM 646 C C . ALA A 1 86 ? -6.727 3.288 -2.371 1.00 95.56 86 ALA A C 1
ATOM 648 O O . ALA A 1 86 ? -7.559 2.850 -1.576 1.00 95.56 86 ALA A O 1
ATOM 649 N N . MET A 1 87 ? -5.412 3.195 -2.151 1.00 97.44 87 MET A N 1
ATOM 650 C CA . MET A 1 87 ? -4.846 2.600 -0.939 1.00 97.44 87 MET A CA 1
ATOM 651 C C . MET A 1 87 ? -5.275 3.371 0.313 1.00 97.44 87 MET A C 1
ATOM 653 O O . MET A 1 87 ? -5.810 2.754 1.230 1.00 97.44 87 MET A O 1
ATOM 657 N N . VAL A 1 88 ? -5.129 4.703 0.335 1.00 96.25 88 VAL A N 1
ATOM 658 C CA . VAL A 1 88 ? -5.566 5.554 1.463 1.00 96.25 88 VAL A CA 1
ATOM 659 C C . VAL A 1 88 ? -7.044 5.328 1.776 1.00 96.25 88 VAL A C 1
ATOM 661 O O . VAL A 1 88 ? -7.408 5.118 2.937 1.00 96.25 88 VAL A O 1
ATOM 664 N N . LYS A 1 89 ? -7.899 5.319 0.743 1.00 95.44 89 LYS A N 1
ATOM 665 C CA . LYS A 1 89 ? -9.336 5.067 0.892 1.00 95.44 89 LYS A CA 1
ATOM 666 C C . LYS A 1 89 ? -9.602 3.696 1.518 1.00 95.44 89 LYS A C 1
ATOM 668 O O . LYS A 1 89 ? -10.304 3.613 2.521 1.00 95.44 89 LYS A O 1
ATOM 673 N N . VAL A 1 90 ? -9.027 2.631 0.957 1.00 97.00 90 VAL A N 1
ATOM 674 C CA . VAL A 1 90 ? -9.220 1.253 1.442 1.00 97.00 90 VAL A CA 1
ATOM 675 C C . VAL A 1 90 ? -8.741 1.107 2.884 1.00 97.00 90 VAL A C 1
ATOM 677 O O . VAL A 1 90 ? -9.472 0.572 3.715 1.00 97.00 90 VAL A O 1
ATOM 680 N N . ILE A 1 91 ? -7.549 1.615 3.201 1.00 97.56 91 ILE A N 1
ATOM 681 C CA . ILE A 1 91 ? -6.991 1.548 4.554 1.00 97.56 91 ILE A CA 1
ATOM 682 C C . ILE A 1 91 ? -7.909 2.274 5.536 1.00 97.56 91 ILE A C 1
ATOM 684 O O . ILE A 1 91 ? -8.279 1.710 6.565 1.00 97.56 91 ILE A O 1
ATOM 688 N N . THR A 1 92 ? -8.320 3.498 5.202 1.00 95.88 92 THR A N 1
ATOM 689 C CA . THR A 1 92 ? -9.179 4.322 6.059 1.00 95.88 92 THR A CA 1
ATOM 690 C C . THR A 1 92 ? -10.545 3.673 6.284 1.00 95.88 92 THR A C 1
ATOM 692 O O . THR A 1 92 ? -11.008 3.609 7.423 1.00 95.88 92 THR A O 1
ATOM 695 N N . ASP A 1 93 ? -11.181 3.161 5.228 1.00 96.38 93 ASP A N 1
ATOM 696 C CA . ASP A 1 93 ? -12.495 2.515 5.308 1.00 96.38 93 ASP A CA 1
ATOM 697 C C . ASP A 1 93 ? -12.448 1.272 6.208 1.00 96.38 93 ASP A C 1
ATOM 699 O O . ASP A 1 93 ? -13.317 1.084 7.060 1.00 96.38 93 ASP A O 1
ATOM 703 N N . LEU A 1 94 ? -11.416 0.438 6.063 1.00 97.56 94 LEU A N 1
ATOM 704 C CA . LEU A 1 94 ? -11.265 -0.794 6.842 1.00 97.56 94 LEU A CA 1
ATOM 705 C C . LEU A 1 94 ? -10.849 -0.520 8.295 1.00 97.56 94 LEU A C 1
ATOM 707 O O . LEU A 1 94 ? -11.315 -1.203 9.209 1.00 97.56 94 LEU A O 1
ATOM 711 N N . LEU A 1 95 ? -10.030 0.508 8.529 1.00 96.12 95 LEU A N 1
ATOM 712 C CA . LEU A 1 95 ? -9.704 0.977 9.876 1.00 96.12 95 LEU A CA 1
ATOM 713 C C . LEU A 1 95 ? -10.950 1.479 10.617 1.00 96.12 95 LEU A C 1
ATOM 715 O O . LEU A 1 95 ? -11.145 1.129 11.781 1.00 96.12 95 LEU A O 1
ATOM 719 N N . LYS A 1 96 ? -11.822 2.241 9.944 1.00 94.75 96 LYS A N 1
ATOM 720 C CA . LYS A 1 96 ? -13.108 2.706 10.500 1.00 94.75 96 LYS A CA 1
ATOM 721 C C . LYS A 1 96 ? -14.079 1.559 10.789 1.00 94.75 96 LYS A C 1
ATOM 723 O O . LYS A 1 96 ? -14.867 1.657 11.722 1.00 94.75 96 LYS A O 1
ATOM 728 N N . GLN A 1 97 ? -13.987 0.460 10.040 1.00 96.44 97 GLN A N 1
ATOM 729 C CA . GLN A 1 97 ? -14.717 -0.786 10.316 1.00 96.44 97 GLN A CA 1
ATOM 730 C C . GLN A 1 97 ? -14.125 -1.596 11.483 1.00 96.44 97 GLN A C 1
ATOM 732 O O . GLN A 1 97 ? -14.663 -2.643 11.831 1.00 96.44 97 GLN A O 1
ATOM 737 N N . GLY A 1 98 ? -13.017 -1.148 12.083 1.00 95.75 98 GLY A N 1
ATOM 738 C CA . GLY A 1 98 ? -12.389 -1.817 13.221 1.00 95.75 98 GLY A CA 1
ATOM 739 C C . GLY A 1 98 ? -11.534 -3.032 12.857 1.00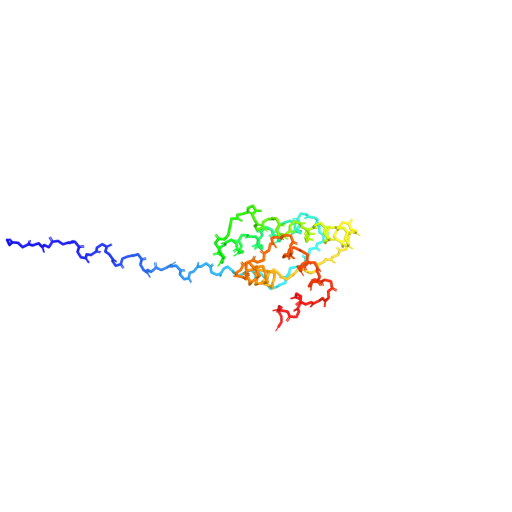 95.75 98 GLY A C 1
ATOM 740 O O . GLY A 1 98 ? -11.192 -3.806 13.750 1.00 95.75 98 GLY A O 1
ATOM 741 N N . LYS A 1 99 ? -11.161 -3.210 11.582 1.00 96.94 99 LYS A N 1
ATOM 742 C CA . LYS A 1 99 ? -10.317 -4.339 11.159 1.00 96.94 99 LYS A CA 1
ATOM 743 C C . LYS A 1 99 ? -8.899 -4.253 11.726 1.00 96.94 99 LYS A C 1
ATOM 745 O O . LYS A 1 99 ? -8.352 -3.165 11.966 1.00 96.94 99 LYS A O 1
ATOM 750 N N . ASP A 1 100 ? -8.294 -5.422 11.930 1.00 96.19 100 ASP A N 1
ATOM 751 C CA . ASP A 1 100 ? -6.909 -5.525 12.391 1.00 96.19 100 ASP A CA 1
ATOM 752 C C . ASP A 1 100 ? -5.926 -5.126 11.282 1.00 96.19 100 ASP A C 1
ATOM 754 O O . ASP A 1 100 ? -6.140 -5.383 10.099 1.00 96.19 100 ASP A O 1
ATOM 758 N N . LYS A 1 101 ? -4.794 -4.529 11.664 1.00 95.25 101 LYS A N 1
ATOM 759 C CA . LYS A 1 101 ? -3.783 -4.057 10.707 1.00 95.25 101 LYS A CA 1
ATOM 760 C C . LYS A 1 101 ? -3.219 -5.159 9.801 1.00 95.25 101 LYS A C 1
ATOM 762 O O . LYS A 1 101 ? -2.920 -4.878 8.643 1.00 95.25 101 LYS A O 1
ATOM 767 N N . LYS A 1 102 ? -3.073 -6.397 10.295 1.00 95.69 102 LYS A N 1
ATOM 768 C CA . LYS A 1 102 ? -2.585 -7.531 9.495 1.00 95.69 102 LYS A CA 1
ATOM 769 C C . LYS A 1 102 ? -3.606 -7.918 8.434 1.00 95.69 102 LYS A C 1
ATOM 771 O O . LYS A 1 102 ? -3.219 -8.146 7.293 1.00 95.69 102 LYS A O 1
ATOM 776 N N . GLU A 1 103 ? -4.884 -7.946 8.806 1.00 97.56 103 GLU A N 1
ATOM 777 C CA . GLU A 1 103 ? -5.989 -8.223 7.885 1.00 97.56 103 GLU A CA 1
ATOM 778 C C . GLU A 1 103 ? -6.041 -7.163 6.778 1.00 97.56 103 GLU A C 1
ATOM 780 O O . GLU A 1 103 ? -6.079 -7.497 5.598 1.00 97.56 103 GLU A O 1
ATOM 785 N N . ILE A 1 104 ? -5.946 -5.878 7.136 1.00 98.25 104 ILE A N 1
ATOM 786 C CA . ILE A 1 104 ? -5.934 -4.782 6.154 1.00 98.25 104 ILE A CA 1
ATOM 787 C C . ILE A 1 104 ? -4.733 -4.904 5.207 1.00 98.25 104 ILE A C 1
ATOM 789 O O . ILE A 1 104 ? -4.890 -4.745 3.997 1.00 98.25 104 ILE A O 1
ATOM 793 N N . GLY A 1 105 ? -3.544 -5.220 5.732 1.00 97.75 105 GLY A N 1
ATOM 794 C CA . GLY A 1 105 ? -2.347 -5.424 4.912 1.00 97.75 105 GLY A CA 1
ATOM 795 C C . GLY A 1 105 ? -2.485 -6.584 3.920 1.00 97.75 105 GLY A C 1
ATOM 796 O O . GLY A 1 105 ? -2.045 -6.465 2.778 1.00 97.75 105 GLY A O 1
ATOM 797 N N . GLN A 1 106 ? -3.137 -7.680 4.318 1.00 98.06 106 GLN A N 1
ATOM 798 C CA . GLN A 1 106 ? -3.454 -8.798 3.419 1.00 98.06 106 GLN A CA 1
ATOM 799 C C . GLN A 1 106 ? -4.471 -8.391 2.346 1.00 98.06 106 GLN A C 1
ATOM 801 O O . GLN A 1 106 ? -4.232 -8.629 1.165 1.00 98.06 106 GLN A O 1
ATOM 806 N N . ILE A 1 107 ? -5.543 -7.694 2.733 1.00 98.31 107 ILE A N 1
ATOM 807 C CA . ILE A 1 107 ? -6.559 -7.189 1.798 1.00 98.31 107 ILE A CA 1
ATOM 808 C C . ILE A 1 107 ? -5.938 -6.253 0.754 1.00 98.31 107 ILE A C 1
ATOM 810 O O . ILE A 1 107 ? -6.290 -6.331 -0.421 1.00 98.31 107 ILE A O 1
ATOM 814 N N . LEU A 1 108 ? -5.002 -5.382 1.147 1.00 98.06 108 LEU A N 1
ATOM 815 C CA . LEU A 1 108 ? -4.284 -4.517 0.205 1.00 98.06 108 LEU A CA 1
ATOM 816 C C . LEU A 1 108 ? -3.514 -5.318 -0.848 1.00 98.06 108 LEU A C 1
ATOM 818 O O . LEU A 1 108 ? -3.577 -4.976 -2.026 1.00 98.06 108 LEU A O 1
ATOM 822 N N . VAL A 1 109 ? -2.811 -6.376 -0.433 1.00 98.25 109 VAL A N 1
ATOM 823 C CA . VAL A 1 109 ? -2.099 -7.274 -1.356 1.00 98.25 109 VAL A CA 1
ATOM 824 C C . VAL A 1 109 ? -3.083 -7.948 -2.307 1.00 98.25 109 VAL A C 1
ATOM 826 O O . VAL A 1 109 ? -2.888 -7.907 -3.518 1.00 98.25 109 VAL A O 1
ATOM 829 N N . GLU A 1 110 ? -4.173 -8.509 -1.789 1.00 98.25 110 GLU A N 1
ATOM 830 C CA . GLU A 1 110 ? -5.193 -9.160 -2.617 1.00 98.25 110 GLU A CA 1
ATOM 831 C C . GLU A 1 110 ? -5.831 -8.187 -3.617 1.00 98.25 110 GLU A C 1
ATOM 833 O O . GLU A 1 110 ? -6.057 -8.541 -4.775 1.00 98.25 110 GLU A O 1
ATOM 838 N N . TYR A 1 111 ? -6.113 -6.953 -3.189 1.00 97.94 111 TYR A N 1
ATOM 839 C CA . TYR A 1 111 ? -6.720 -5.917 -4.028 1.00 97.94 111 TYR A CA 1
ATOM 840 C C . TYR A 1 111 ? -5.789 -5.430 -5.141 1.00 97.94 111 TYR A C 1
ATOM 842 O O . TYR A 1 111 ? -6.258 -4.992 -6.191 1.00 97.94 111 TYR A O 1
ATOM 850 N N . ASP A 1 112 ? -4.483 -5.463 -4.917 1.00 96.69 112 ASP A N 1
ATOM 851 C CA . ASP A 1 112 ? -3.487 -5.164 -5.942 1.00 96.69 112 ASP A CA 1
ATOM 852 C C . ASP A 1 112 ? -3.409 -6.303 -6.960 1.00 96.69 112 ASP A C 1
ATOM 854 O O . ASP A 1 112 ? -3.588 -6.082 -8.157 1.00 96.69 112 ASP A O 1
ATOM 858 N N . GLN A 1 113 ? -3.293 -7.541 -6.474 1.00 96.69 113 GLN A N 1
ATOM 859 C CA . GLN A 1 113 ? -3.209 -8.744 -7.305 1.00 96.69 113 GLN A CA 1
ATOM 860 C C . GLN A 1 113 ? -4.419 -8.942 -8.224 1.00 96.69 113 GLN A C 1
ATOM 862 O O . GLN A 1 113 ? -4.269 -9.396 -9.357 1.00 96.69 113 GLN A O 1
ATOM 867 N N . ASN A 1 114 ? -5.624 -8.613 -7.757 1.00 97.12 114 ASN A N 1
ATOM 868 C CA . ASN A 1 114 ? -6.856 -8.750 -8.540 1.00 97.12 114 ASN A CA 1
ATOM 869 C C . ASN A 1 114 ? -7.245 -7.469 -9.311 1.00 97.12 114 ASN A C 1
ATOM 871 O O . ASN A 1 114 ? -8.339 -7.400 -9.886 1.00 97.12 114 ASN A O 1
ATOM 875 N N . GLY A 1 115 ? -6.385 -6.443 -9.303 1.00 95.44 115 GLY A N 1
ATOM 876 C CA . GLY A 1 115 ? -6.616 -5.163 -9.975 1.00 95.44 115 GLY A CA 1
ATOM 877 C C . GLY A 1 115 ? -7.750 -4.322 -9.376 1.00 95.44 115 GLY A C 1
ATOM 878 O O . GLY A 1 115 ? -8.220 -3.374 -10.007 1.00 95.44 115 GLY A O 1
ATOM 879 N N . LYS A 1 116 ? -8.236 -4.640 -8.173 1.00 96.44 116 LYS A N 1
ATOM 880 C CA . LYS A 1 116 ? -9.287 -3.872 -7.494 1.00 96.44 116 LYS A CA 1
ATOM 881 C C . LYS A 1 116 ? -8.802 -2.496 -7.050 1.00 96.44 116 LYS A C 1
ATOM 883 O O . LYS A 1 116 ? -9.602 -1.567 -7.087 1.00 96.44 116 LYS A O 1
ATOM 888 N N . LEU A 1 117 ? -7.522 -2.330 -6.704 1.00 95.56 117 LEU A N 1
ATOM 889 C CA . LEU A 1 117 ? -6.956 -0.995 -6.461 1.00 95.56 117 LEU A CA 1
ATOM 890 C C . LEU A 1 117 ? -7.066 -0.100 -7.703 1.00 95.56 117 LEU A C 1
ATOM 892 O O . LEU A 1 117 ? -7.505 1.041 -7.583 1.00 95.56 117 LEU A O 1
ATOM 896 N N . ALA A 1 118 ? -6.775 -0.640 -8.890 1.00 93.50 118 ALA A N 1
ATOM 897 C CA . ALA A 1 118 ? -6.949 0.077 -10.151 1.00 93.50 118 ALA A CA 1
ATOM 898 C C . ALA A 1 118 ? -8.416 0.470 -10.380 1.00 93.50 118 ALA A C 1
ATOM 900 O O . ALA A 1 118 ? -8.704 1.614 -10.707 1.00 93.50 118 ALA A O 1
ATOM 901 N N . LYS A 1 119 ? -9.358 -0.451 -10.133 1.00 93.31 119 LYS A N 1
ATOM 902 C CA . LYS A 1 119 ? -10.804 -0.186 -10.263 1.00 93.31 119 LYS A CA 1
ATOM 903 C C . LYS A 1 119 ? -11.334 0.867 -9.288 1.00 93.31 119 LYS A C 1
ATOM 905 O O . LYS A 1 119 ? -12.340 1.483 -9.584 1.00 93.31 119 LYS A O 1
ATOM 910 N N . ILE A 1 120 ? -10.720 1.025 -8.116 1.00 91.06 120 ILE A N 1
ATOM 911 C CA . ILE A 1 120 ? -11.099 2.063 -7.142 1.00 91.06 120 ILE A CA 1
ATOM 912 C C . ILE A 1 120 ? -10.528 3.432 -7.550 1.00 91.06 120 ILE A C 1
ATOM 914 O O . ILE A 1 120 ? -11.065 4.460 -7.149 1.00 91.06 120 ILE A O 1
ATOM 918 N N . ALA A 1 121 ? -9.431 3.451 -8.313 1.00 85.19 121 ALA A N 1
ATOM 919 C CA . ALA A 1 121 ? -8.758 4.671 -8.754 1.00 85.19 121 ALA A CA 1
ATOM 920 C C . ALA A 1 121 ? -9.372 5.314 -10.017 1.00 85.19 121 ALA A C 1
ATOM 922 O O . ALA A 1 121 ? -8.990 6.438 -10.349 1.00 85.19 121 ALA A O 1
ATOM 923 N N . HIS A 1 122 ? -10.279 4.614 -10.706 1.00 71.75 122 HIS A N 1
ATOM 924 C CA . HIS A 1 122 ? -10.968 5.032 -11.933 1.00 71.75 122 HIS A CA 1
ATOM 925 C C . HIS A 1 122 ? -12.474 5.147 -11.700 1.00 71.75 122 HIS A C 1
ATOM 927 O O . HIS A 1 122 ? -13.081 6.031 -12.341 1.00 71.75 122 HIS A O 1
#

Mean predicted aligned error: 9.05 Å